Protein AF-A0A369QRU0-F1 (afdb_monomer_lite)

Foldseek 3Di:
DDDDDDDDDPPPPDPPPPVPQFQWKFFDDWQFFWFAAPDPPGDGPGGDGRPFTKGFPACPDQFWTWIAGPNDTTITGPVGIGSDNDPPVPPPDDPPPPPDDDDDD

pLDDT: mean 78.75, std 21.4, range [36.41, 98.5]

Organism: NCBI:txid2072847

Structure (mmCIF, N/CA/C/O backbone):
data_AF-A0A369QRU0-F1
#
_entry.id   AF-A0A369QRU0-F1
#
loop_
_atom_site.group_PDB
_atom_site.id
_atom_site.type_symbol
_atom_site.label_atom_id
_atom_site.label_alt_id
_atom_site.label_comp_id
_atom_site.label_asym_id
_atom_site.label_entity_id
_atom_site.label_seq_id
_atom_site.pdbx_PDB_ins_code
_atom_site.Cartn_x
_atom_site.Cartn_y
_atom_site.Cartn_z
_atom_site.occupancy
_atom_site.B_iso_or_equiv
_atom_site.auth_seq_id
_atom_site.auth_comp_id
_atom_site.auth_asym_id
_atom_site.auth_atom_id
_atom_site.pdbx_PDB_model_num
ATOM 1 N N . MET A 1 1 ? 4.610 -10.131 60.311 1.00 51.78 1 MET A N 1
ATOM 2 C CA . MET A 1 1 ? 5.034 -9.927 58.905 1.00 51.78 1 MET A CA 1
ATOM 3 C C . MET A 1 1 ? 3.894 -10.297 57.962 1.00 51.78 1 MET A C 1
ATOM 5 O O . MET A 1 1 ? 3.776 -11.461 57.613 1.00 51.78 1 MET A O 1
ATOM 9 N N . LYS A 1 2 ? 3.025 -9.346 57.593 1.00 48.28 2 LYS A N 1
ATOM 10 C CA . LYS A 1 2 ? 2.034 -9.516 56.513 1.00 48.28 2 LYS A CA 1
ATOM 11 C C . LYS A 1 2 ? 1.852 -8.154 55.843 1.00 48.28 2 LYS A C 1
ATOM 13 O O . LYS A 1 2 ? 1.149 -7.300 56.366 1.00 48.28 2 LYS A O 1
ATOM 18 N N . LYS A 1 3 ? 2.606 -7.906 54.771 1.00 56.78 3 LYS A N 1
ATOM 19 C CA . LYS A 1 3 ? 2.539 -6.657 54.008 1.00 56.78 3 LYS A CA 1
ATOM 20 C C . LYS A 1 3 ? 1.432 -6.808 52.963 1.00 56.78 3 LYS A C 1
ATOM 22 O O . LYS A 1 3 ? 1.586 -7.587 52.030 1.00 56.78 3 LYS A O 1
ATOM 27 N N . LEU A 1 4 ? 0.329 -6.094 53.152 1.00 60.56 4 LEU A N 1
ATOM 28 C CA . LEU A 1 4 ? -0.694 -5.893 52.131 1.00 60.56 4 LEU A CA 1
ATOM 29 C C . LEU A 1 4 ? -0.219 -4.751 51.230 1.00 60.56 4 LEU A C 1
ATOM 31 O O . LEU A 1 4 ? -0.240 -3.597 51.642 1.00 60.56 4 LEU A O 1
ATOM 35 N N . TRP A 1 5 ? 0.225 -5.074 50.020 1.00 53.78 5 TRP A N 1
ATOM 36 C CA . TRP A 1 5 ? 0.412 -4.085 48.959 1.00 53.78 5 TRP A CA 1
ATOM 37 C C . TRP A 1 5 ? -0.623 -4.379 47.882 1.00 53.78 5 TRP A C 1
ATOM 39 O O . TRP A 1 5 ? -0.386 -5.156 46.962 1.00 53.78 5 TRP A O 1
ATOM 49 N N . ILE A 1 6 ? -1.813 -3.809 48.061 1.00 60.28 6 ILE A N 1
ATOM 50 C CA . ILE A 1 6 ? -2.879 -3.845 47.065 1.00 60.28 6 ILE A CA 1
ATOM 51 C C . ILE A 1 6 ? -2.683 -2.630 46.156 1.00 60.28 6 ILE A C 1
ATOM 53 O O . ILE A 1 6 ? -2.809 -1.488 46.584 1.00 60.28 6 ILE A O 1
ATOM 57 N N . THR A 1 7 ? -2.292 -2.940 44.921 1.00 57.75 7 THR A N 1
ATOM 58 C CA . THR A 1 7 ? -2.601 -2.257 43.655 1.00 57.75 7 THR A CA 1
ATOM 59 C C . THR A 1 7 ? -3.212 -0.857 43.731 1.00 57.75 7 THR A C 1
ATOM 61 O O . THR A 1 7 ? -4.386 -0.705 44.062 1.00 57.75 7 THR A O 1
ATOM 64 N N . ALA A 1 8 ? -2.480 0.134 43.224 1.00 52.75 8 ALA A N 1
ATOM 65 C CA . ALA A 1 8 ? -3.079 1.337 42.664 1.00 52.75 8 ALA A CA 1
ATOM 66 C C . ALA A 1 8 ? -2.181 1.917 41.563 1.00 52.75 8 ALA A C 1
ATOM 68 O O . ALA A 1 8 ? -0.983 2.096 41.756 1.00 52.75 8 ALA A O 1
ATOM 69 N N . LEU A 1 9 ? -2.817 2.258 40.439 1.00 51.50 9 LEU A N 1
ATOM 70 C CA . LEU A 1 9 ? -2.307 3.119 39.371 1.00 51.50 9 LEU A CA 1
ATOM 71 C C . LEU A 1 9 ? -1.293 2.510 38.378 1.00 51.50 9 LEU A C 1
ATOM 73 O O . LEU A 1 9 ? -0.193 3.021 38.184 1.00 51.50 9 LEU A O 1
ATOM 77 N N . ILE A 1 10 ? -1.726 1.516 37.590 1.00 56.34 10 ILE A N 1
ATOM 78 C CA . ILE A 1 10 ? -1.285 1.508 36.184 1.00 56.34 10 ILE A CA 1
ATOM 79 C C . ILE A 1 10 ? -2.045 2.650 35.517 1.00 56.34 10 ILE A C 1
ATOM 81 O O . ILE A 1 10 ? -3.203 2.520 35.124 1.00 56.34 10 ILE A O 1
ATOM 85 N N . ILE A 1 11 ? -1.396 3.809 35.503 1.00 59.00 11 ILE A N 1
ATOM 86 C CA . ILE A 1 11 ? -1.788 4.988 34.744 1.00 59.00 11 ILE A CA 1
ATOM 87 C C . ILE A 1 11 ? -2.086 4.521 33.320 1.00 59.00 11 ILE A C 1
ATOM 89 O O . ILE A 1 11 ? -1.220 3.973 32.639 1.00 59.00 11 ILE A O 1
ATOM 93 N N . ILE A 1 12 ? -3.337 4.719 32.916 1.00 59.50 12 ILE A N 1
ATOM 94 C CA . ILE A 1 12 ? -3.853 4.591 31.559 1.00 59.50 12 ILE A CA 1
ATOM 95 C C . ILE A 1 12 ? -2.870 5.312 30.631 1.00 59.50 12 ILE A C 1
ATOM 97 O O . ILE A 1 12 ? -2.866 6.541 30.550 1.00 59.50 12 ILE A O 1
ATOM 101 N N . GLN A 1 13 ? -1.980 4.569 29.973 1.00 52.97 13 GLN A N 1
ATOM 102 C CA . GLN A 1 13 ? -1.087 5.152 28.982 1.00 52.97 13 GLN A CA 1
ATOM 103 C C . GLN A 1 13 ? -1.922 5.538 27.760 1.00 52.97 13 GLN A C 1
ATOM 105 O O . GLN A 1 13 ? -2.243 4.719 26.905 1.00 52.97 13 GLN A O 1
ATOM 110 N N . THR A 1 14 ? -2.303 6.816 27.732 1.00 59.16 14 THR A N 1
ATOM 111 C CA . THR A 1 14 ? -2.301 7.687 26.551 1.00 59.16 14 THR A CA 1
ATOM 112 C C . THR A 1 14 ? -2.810 7.052 25.259 1.00 59.16 14 THR A C 1
ATOM 114 O O . THR A 1 14 ? -2.059 6.842 24.306 1.00 59.16 14 THR A O 1
ATOM 117 N N . GLY A 1 15 ? -4.123 6.850 25.183 1.00 53.56 15 GLY A N 1
ATOM 118 C CA . GLY A 1 15 ? -4.824 6.682 23.915 1.00 53.56 15 GLY A CA 1
ATOM 119 C C . GLY A 1 15 ? -4.902 8.005 23.155 1.00 53.56 15 GLY A C 1
ATOM 120 O O . GLY A 1 15 ? -5.973 8.589 23.037 1.00 53.56 15 GLY A O 1
ATOM 121 N N . TRP A 1 16 ? -3.781 8.482 22.612 1.00 59.72 16 TRP A N 1
ATOM 122 C CA . TRP A 1 16 ? -3.835 9.387 21.467 1.00 59.72 16 TRP A CA 1
ATOM 123 C C . TRP A 1 16 ? -4.277 8.540 20.276 1.00 59.72 16 TRP A C 1
ATOM 125 O O . TRP A 1 16 ? -3.456 8.065 19.490 1.00 59.72 16 TRP A O 1
ATOM 135 N N . VAL A 1 17 ? -5.585 8.314 20.143 1.00 58.72 17 VAL A N 1
ATOM 136 C CA . VAL A 1 17 ? -6.158 7.859 18.875 1.00 58.72 17 VAL A CA 1
ATOM 137 C C . VAL A 1 17 ? -6.134 9.070 17.951 1.00 58.72 17 VAL A C 1
ATOM 139 O O . VAL A 1 17 ? -7.145 9.713 17.690 1.00 58.72 17 VAL A O 1
ATOM 142 N N . LEU A 1 18 ? -4.939 9.433 17.485 1.00 62.88 18 LEU A N 1
ATOM 143 C CA . LEU A 1 18 ? -4.834 10.274 16.309 1.00 62.88 18 LEU A CA 1
ATOM 144 C C . LEU A 1 18 ? -5.523 9.478 15.206 1.00 62.88 18 LEU A C 1
ATOM 146 O O . LEU A 1 18 ? -5.077 8.380 14.867 1.00 62.88 18 LEU A O 1
ATOM 150 N N . ALA A 1 19 ? -6.635 9.996 14.688 1.00 62.62 19 ALA A N 1
ATOM 151 C CA . ALA A 1 19 ? -7.222 9.511 13.453 1.00 62.62 19 ALA A CA 1
ATOM 152 C C . ALA A 1 19 ? -6.162 9.703 12.360 1.00 62.62 19 ALA A C 1
ATOM 154 O O . ALA A 1 19 ? -6.063 10.768 11.755 1.00 62.62 19 ALA A O 1
ATOM 155 N N . GLN A 1 20 ? -5.281 8.713 12.194 1.00 68.06 20 GLN A N 1
ATOM 156 C CA . GLN A 1 20 ? -4.200 8.770 11.223 1.00 68.06 20 GLN A CA 1
ATOM 157 C C . GLN A 1 20 ? -4.853 8.812 9.845 1.00 68.06 20 GLN A C 1
ATOM 159 O O . GLN A 1 20 ? -5.401 7.816 9.370 1.00 68.06 20 GLN A O 1
ATOM 164 N N . THR A 1 21 ? -4.849 9.99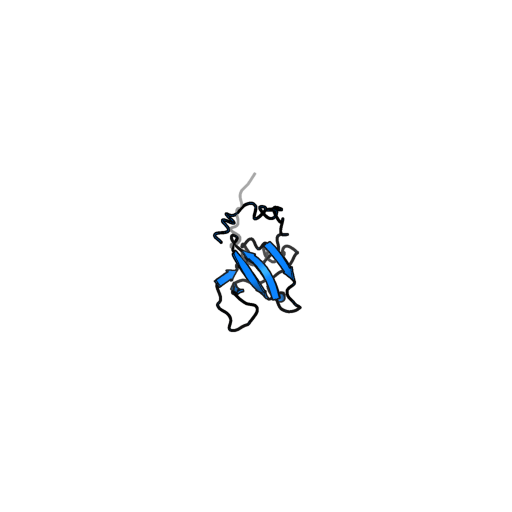3 9.232 1.00 78.25 21 THR A N 1
ATOM 165 C CA . THR A 1 21 ? -5.351 10.191 7.880 1.00 78.25 21 THR A CA 1
ATOM 166 C C . THR A 1 21 ? -4.305 9.649 6.917 1.00 78.25 21 THR A C 1
ATOM 168 O O . THR A 1 21 ? -3.243 10.229 6.698 1.00 78.25 21 THR A O 1
ATOM 171 N N . TYR A 1 22 ? -4.576 8.471 6.365 1.00 88.88 22 TYR A N 1
ATOM 172 C CA . TYR A 1 22 ? -3.706 7.871 5.365 1.00 88.88 22 TYR A CA 1
ATOM 173 C C . TYR A 1 22 ? -4.055 8.419 3.978 1.00 88.88 22 TYR A C 1
ATOM 175 O O . TYR A 1 22 ? -5.229 8.403 3.594 1.00 88.88 22 TYR A O 1
ATOM 183 N N . PRO A 1 23 ? -3.070 8.883 3.191 1.00 92.19 23 PRO A N 1
ATOM 184 C CA . PRO A 1 23 ? -3.334 9.336 1.836 1.00 92.19 23 PRO A CA 1
ATOM 185 C C . PRO A 1 23 ? -3.847 8.178 0.976 1.00 92.19 23 PRO A C 1
ATOM 187 O O . PRO A 1 23 ? -3.323 7.062 1.029 1.00 92.19 23 PRO A O 1
ATOM 190 N N . THR A 1 24 ? -4.851 8.461 0.149 1.00 93.81 24 THR A N 1
ATOM 191 C CA . THR A 1 24 ? -5.353 7.494 -0.833 1.00 93.81 24 THR A CA 1
ATOM 192 C C . THR A 1 24 ? -4.338 7.326 -1.963 1.00 93.81 24 THR A C 1
ATOM 194 O O . THR A 1 24 ? -3.803 8.304 -2.491 1.00 93.81 24 THR A O 1
ATOM 197 N N . ILE A 1 25 ? -4.066 6.077 -2.326 1.00 95.12 25 ILE A N 1
ATOM 198 C CA . ILE A 1 25 ? -3.275 5.681 -3.491 1.00 95.12 25 ILE A CA 1
ATOM 199 C C . ILE A 1 25 ? -4.129 4.793 -4.395 1.00 95.12 25 ILE A C 1
ATOM 201 O O . ILE A 1 25 ? -5.118 4.210 -3.962 1.00 95.12 25 ILE A O 1
ATOM 205 N N . TYR A 1 26 ? -3.735 4.686 -5.656 1.00 95.31 26 TYR A N 1
ATOM 206 C CA . TYR A 1 26 ? -4.481 3.970 -6.681 1.00 95.31 26 TYR A CA 1
ATOM 207 C C . TYR A 1 26 ? -3.738 2.716 -7.111 1.00 95.31 26 TYR A C 1
ATOM 209 O O . TYR A 1 26 ? -2.504 2.705 -7.196 1.00 95.31 26 TYR A O 1
ATOM 217 N N . VAL A 1 27 ? -4.501 1.677 -7.424 1.00 95.44 27 VAL A N 1
ATOM 218 C CA . VAL A 1 27 ? -3.991 0.451 -8.031 1.00 95.44 27 VAL A CA 1
ATOM 219 C C . VAL A 1 27 ? -3.655 0.725 -9.501 1.00 95.44 27 VAL A C 1
ATOM 221 O O . VAL A 1 27 ? -4.374 1.441 -10.198 1.00 95.44 27 VAL A O 1
ATOM 224 N N . ARG A 1 28 ? -2.513 0.210 -9.964 1.00 93.75 28 ARG A N 1
ATOM 225 C CA . ARG A 1 28 ? -2.019 0.383 -11.338 1.00 93.75 28 ARG A CA 1
ATOM 226 C C . ARG A 1 2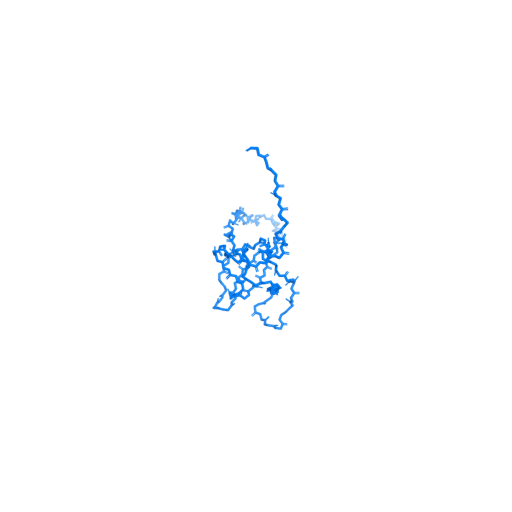8 ? -2.424 -0.771 -12.256 1.00 93.75 28 ARG A C 1
ATOM 228 O O . ARG A 1 28 ? -2.681 -0.527 -13.428 1.00 93.75 28 ARG A O 1
ATOM 235 N N . HIS A 1 29 ? -2.464 -1.993 -11.733 1.00 91.31 29 HIS A N 1
ATOM 236 C CA . HIS A 1 29 ? -2.763 -3.204 -12.497 1.00 91.31 29 HIS A CA 1
ATOM 237 C C . HIS A 1 29 ? -3.885 -3.980 -11.818 1.00 91.31 29 HIS A C 1
ATOM 239 O O . HIS A 1 29 ? -3.895 -4.094 -10.593 1.00 91.31 29 HIS A O 1
ATOM 245 N N . GLU A 1 30 ? -4.806 -4.522 -12.612 1.00 91.56 30 GLU A N 1
ATOM 246 C CA . GLU A 1 30 ? -5.831 -5.432 -12.104 1.00 91.56 30 GLU A CA 1
ATOM 247 C C . GLU A 1 30 ? -5.198 -6.662 -11.452 1.00 91.56 30 GLU A C 1
ATOM 249 O O . GLU A 1 30 ? -4.113 -7.110 -11.835 1.00 91.56 30 GLU A O 1
ATOM 254 N N . ASN A 1 31 ? -5.896 -7.213 -10.461 1.00 95.00 31 ASN A N 1
ATOM 255 C CA . ASN A 1 31 ? -5.472 -8.387 -9.703 1.00 95.00 31 ASN A CA 1
ATOM 256 C C . ASN A 1 31 ? -4.129 -8.209 -8.970 1.00 95.00 31 ASN A C 1
ATOM 258 O O . ASN A 1 31 ? -3.377 -9.168 -8.770 1.00 95.00 31 ASN A O 1
ATOM 262 N N . ALA A 1 32 ? -3.823 -6.985 -8.532 1.00 96.38 32 ALA A N 1
ATOM 263 C CA . ALA A 1 32 ? -2.659 -6.728 -7.695 1.00 96.38 32 ALA A CA 1
ATOM 264 C C . ALA A 1 32 ? -2.807 -7.441 -6.342 1.00 96.38 32 ALA A C 1
ATOM 266 O O . ALA A 1 32 ? -3.777 -7.242 -5.619 1.00 96.38 32 ALA A O 1
ATOM 267 N N . LYS A 1 33 ? -1.834 -8.272 -5.972 1.00 98.00 33 LYS A N 1
ATOM 268 C CA . LYS A 1 33 ? -1.912 -9.074 -4.745 1.00 98.00 33 LYS A CA 1
ATOM 269 C C . LYS A 1 33 ? -1.733 -8.218 -3.488 1.00 98.00 33 LYS A C 1
ATOM 271 O O . LYS A 1 33 ? -0.781 -7.439 -3.383 1.00 98.00 33 LYS A O 1
ATOM 276 N N . PHE A 1 34 ? -2.628 -8.424 -2.527 1.00 98.06 34 PHE A N 1
ATOM 277 C CA . PHE A 1 34 ? -2.561 -7.898 -1.169 1.00 98.06 34 PHE A CA 1
ATOM 278 C C . PHE A 1 34 ? -2.122 -9.014 -0.224 1.00 98.06 34 PHE A C 1
ATOM 280 O O . PHE A 1 34 ? -2.794 -10.037 -0.109 1.00 98.06 34 PHE A O 1
ATOM 287 N N . TYR A 1 35 ? -0.976 -8.838 0.423 1.00 98.50 35 TYR A N 1
ATOM 288 C CA . TYR A 1 35 ? -0.322 -9.871 1.216 1.00 98.50 35 TYR A CA 1
ATOM 289 C C . TYR A 1 35 ? -0.347 -9.547 2.705 1.00 98.50 35 TYR A C 1
ATOM 291 O O . TYR A 1 35 ? -0.240 -8.388 3.113 1.00 98.50 35 TYR A O 1
ATOM 299 N N . LYS A 1 36 ? -0.354 -10.597 3.524 1.00 97.75 36 LYS A N 1
ATOM 300 C CA . LYS A 1 36 ? -0.213 -10.487 4.983 1.00 97.75 36 LYS A CA 1
ATOM 301 C C . LYS A 1 36 ? 1.201 -10.099 5.423 1.00 97.75 36 LYS A C 1
ATOM 303 O O . LYS A 1 36 ? 1.384 -9.484 6.470 1.00 97.75 36 LYS A O 1
ATOM 308 N N . GLN A 1 37 ? 2.208 -10.448 4.620 1.00 97.75 37 GLN A N 1
ATOM 309 C CA . GLN A 1 37 ? 3.630 -10.195 4.873 1.00 97.75 37 GLN A CA 1
ATOM 310 C C . GLN A 1 37 ? 4.353 -9.792 3.573 1.00 97.75 37 GLN A C 1
ATOM 312 O O . GLN A 1 37 ? 3.899 -10.157 2.489 1.00 97.75 37 GLN A O 1
ATOM 317 N N . PRO A 1 38 ? 5.494 -9.078 3.644 1.00 97.19 38 PRO A N 1
ATOM 318 C CA . PRO A 1 38 ? 6.228 -8.595 2.471 1.00 97.19 38 PRO A CA 1
ATOM 319 C C . PRO A 1 38 ? 7.094 -9.692 1.818 1.00 97.19 38 PRO A C 1
ATOM 321 O O . PRO A 1 38 ? 8.315 -9.554 1.699 1.00 97.19 38 PRO A O 1
ATOM 324 N N . ALA A 1 39 ? 6.476 -10.795 1.393 1.00 96.56 39 ALA A N 1
ATOM 325 C CA . ALA A 1 39 ? 7.147 -11.908 0.725 1.00 96.56 39 ALA A CA 1
ATOM 326 C C . ALA A 1 39 ? 6.260 -12.532 -0.363 1.00 96.56 39 ALA A C 1
ATOM 328 O O . ALA A 1 39 ? 5.056 -12.663 -0.191 1.00 96.56 39 ALA A O 1
ATOM 329 N N . TYR A 1 40 ? 6.859 -12.998 -1.463 1.00 92.31 40 TYR A N 1
ATOM 330 C CA . TYR A 1 40 ? 6.108 -13.592 -2.583 1.00 92.31 40 TYR A CA 1
ATOM 331 C C . TYR A 1 40 ? 5.385 -14.901 -2.240 1.00 92.31 40 TYR A C 1
ATOM 333 O O . TYR A 1 40 ? 4.427 -15.268 -2.912 1.00 92.31 40 TYR A O 1
ATOM 341 N N . ARG A 1 41 ? 5.859 -15.616 -1.214 1.00 95.31 41 ARG A N 1
ATOM 342 C CA . ARG A 1 41 ? 5.240 -16.846 -0.694 1.00 95.31 41 ARG A CA 1
ATOM 343 C C . ARG A 1 41 ? 4.338 -16.587 0.514 1.00 95.31 41 ARG A C 1
ATOM 345 O O . ARG A 1 41 ? 3.875 -17.538 1.132 1.00 95.31 41 ARG A O 1
ATOM 352 N N . ALA A 1 42 ? 4.143 -15.322 0.887 1.00 96.75 42 ALA A N 1
ATOM 353 C CA . ALA A 1 42 ? 3.227 -14.980 1.959 1.00 96.75 42 ALA A CA 1
ATOM 354 C C . ALA A 1 42 ? 1.780 -15.252 1.539 1.00 96.75 42 ALA A C 1
ATOM 356 O O . ALA A 1 42 ? 1.439 -15.246 0.355 1.00 96.75 42 ALA A O 1
ATOM 357 N N . GLU A 1 43 ? 0.929 -15.427 2.543 1.00 97.81 43 GLU A N 1
ATOM 358 C CA . GLU A 1 43 ? -0.518 -15.514 2.387 1.00 97.81 43 GLU A CA 1
ATOM 359 C C . GLU A 1 43 ? -1.055 -14.292 1.621 1.00 97.81 43 GLU A C 1
ATOM 361 O O . GLU A 1 43 ? -0.815 -13.140 2.008 1.00 97.81 43 GLU A O 1
ATOM 366 N N . VAL A 1 44 ? -1.774 -14.559 0.528 1.00 98.12 44 VAL A N 1
ATOM 367 C CA . VAL A 1 44 ? -2.503 -13.547 -0.241 1.00 98.12 44 VAL A CA 1
ATOM 368 C C . VAL A 1 44 ? -3.867 -13.373 0.413 1.00 98.12 44 VAL A C 1
ATOM 370 O O . VAL A 1 44 ? -4.697 -14.273 0.378 1.00 98.12 44 VAL A O 1
ATOM 373 N N . MET A 1 45 ? -4.083 -12.205 1.004 1.00 97.50 45 MET A N 1
ATOM 374 C CA . MET A 1 45 ? -5.338 -11.830 1.654 1.00 97.50 45 MET A CA 1
ATOM 375 C C . MET A 1 45 ? -6.398 -11.376 0.646 1.00 97.50 45 MET A C 1
ATOM 377 O O . MET A 1 45 ? -7.586 -11.405 0.948 1.00 97.50 45 MET A O 1
ATOM 381 N N . GLY A 1 46 ? -5.983 -10.939 -0.546 1.00 96.88 46 GLY A N 1
ATOM 382 C CA . GLY A 1 46 ? -6.909 -10.542 -1.599 1.00 96.88 46 GLY A CA 1
ATOM 383 C C . GLY A 1 46 ? -6.230 -10.093 -2.887 1.00 96.88 46 GLY A C 1
ATOM 384 O O . GLY A 1 46 ? -5.005 -9.963 -2.968 1.00 96.88 46 GLY A O 1
ATOM 385 N N . LEU A 1 47 ? -7.062 -9.848 -3.896 1.00 97.69 47 LEU A N 1
ATOM 386 C CA . LEU A 1 47 ? -6.679 -9.285 -5.185 1.00 97.69 47 LEU A CA 1
ATOM 387 C C . LEU A 1 47 ? -7.339 -7.918 -5.331 1.00 97.69 47 LEU A C 1
ATOM 389 O O . LEU A 1 47 ? -8.558 -7.812 -5.238 1.00 97.69 47 LEU A O 1
ATOM 393 N N . LEU A 1 48 ? -6.524 -6.893 -5.545 1.00 96.56 48 LEU A N 1
ATOM 394 C CA . LEU A 1 48 ? -6.974 -5.518 -5.668 1.00 96.56 48 LEU A CA 1
ATOM 395 C C . LEU A 1 48 ? -7.324 -5.189 -7.116 1.00 96.56 48 LEU A C 1
ATOM 397 O O . LEU A 1 48 ? -6.589 -5.540 -8.047 1.00 96.56 48 LEU A O 1
ATOM 401 N N . GLN A 1 49 ? -8.424 -4.469 -7.279 1.00 95.50 49 GLN A N 1
ATOM 402 C CA . GLN A 1 49 ? -8.920 -3.945 -8.542 1.00 95.50 49 GLN A CA 1
ATOM 403 C C . GLN A 1 49 ? -8.598 -2.457 -8.693 1.00 95.50 49 GLN A C 1
ATOM 405 O O . GLN A 1 49 ? -8.316 -1.748 -7.728 1.00 95.50 49 GLN A O 1
ATOM 410 N N . LEU A 1 50 ? -8.679 -1.949 -9.925 1.00 92.69 50 LEU A N 1
ATOM 411 C CA . LEU A 1 50 ? -8.426 -0.531 -10.227 1.00 92.69 50 LEU A CA 1
ATOM 412 C C . LEU A 1 50 ? -9.386 0.427 -9.503 1.00 92.69 50 LEU A C 1
ATOM 414 O O . LEU A 1 50 ? -9.065 1.601 -9.317 1.00 92.69 50 LEU A O 1
ATOM 418 N N . THR A 1 51 ? -10.563 -0.067 -9.125 1.00 92.00 51 THR A N 1
ATOM 419 C CA . THR A 1 51 ? -11.609 0.678 -8.415 1.00 92.00 51 THR A CA 1
ATOM 420 C C . THR A 1 51 ? -11.436 0.682 -6.901 1.00 92.00 51 THR A C 1
ATOM 422 O O . THR A 1 51 ? -12.134 1.438 -6.225 1.00 92.00 51 THR A O 1
ATOM 425 N N . ASP A 1 52 ? -10.537 -0.141 -6.361 1.00 94.38 52 ASP A N 1
ATOM 426 C CA . ASP A 1 52 ? -10.412 -0.309 -4.920 1.00 94.38 52 ASP A CA 1
ATOM 427 C C . ASP A 1 52 ? -9.773 0.915 -4.270 1.00 94.38 52 ASP A C 1
ATOM 429 O O . ASP A 1 52 ? -8.783 1.479 -4.749 1.00 94.38 52 ASP A O 1
ATOM 433 N N . GLN A 1 53 ? -10.328 1.307 -3.124 1.00 93.19 53 GLN A N 1
ATOM 434 C CA . GLN A 1 53 ? -9.747 2.355 -2.300 1.00 93.19 53 GLN A CA 1
ATOM 435 C C . GLN A 1 53 ? -8.628 1.776 -1.440 1.00 93.19 53 GLN A C 1
ATOM 437 O O . GLN A 1 53 ? -8.858 0.965 -0.541 1.00 93.19 53 GLN A O 1
ATOM 442 N N . VAL A 1 54 ? -7.406 2.237 -1.695 1.00 96.31 54 VAL A N 1
ATOM 443 C CA . VAL A 1 54 ? -6.213 1.802 -0.972 1.00 96.31 54 VAL A CA 1
ATOM 444 C C . VAL A 1 54 ? -5.622 2.990 -0.230 1.00 96.31 54 VAL A C 1
ATOM 446 O O . VAL A 1 54 ? -5.288 4.017 -0.819 1.00 96.31 54 VAL A O 1
ATOM 449 N N . GLN A 1 55 ? -5.458 2.851 1.079 1.00 96.56 55 GLN A N 1
ATOM 450 C CA . GLN A 1 55 ? -4.841 3.868 1.922 1.00 96.56 55 GLN A CA 1
ATOM 451 C C . GLN A 1 55 ? -3.369 3.532 2.147 1.00 96.56 55 GLN A C 1
ATOM 453 O O . GLN A 1 55 ? -3.039 2.436 2.595 1.00 96.56 55 GLN A O 1
ATOM 458 N N . MET A 1 56 ? -2.459 4.458 1.853 1.00 95.81 56 MET A N 1
ATOM 459 C CA . MET A 1 56 ? -1.034 4.244 2.097 1.00 95.81 56 MET A CA 1
ATOM 460 C C . MET A 1 56 ? -0.687 4.566 3.547 1.00 95.81 56 MET A C 1
ATOM 462 O O . MET A 1 56 ? -0.741 5.723 3.952 1.00 95.81 56 MET A O 1
ATOM 466 N N . VAL A 1 57 ? -0.231 3.564 4.296 1.00 95.88 57 VAL A N 1
ATOM 467 C CA . VAL A 1 57 ? 0.298 3.773 5.649 1.00 95.88 57 VAL A CA 1
ATOM 468 C C . VAL A 1 57 ? 1.718 4.328 5.559 1.00 95.88 57 VAL A C 1
ATOM 470 O O . VAL A 1 57 ? 1.987 5.429 6.028 1.00 95.88 57 VAL A O 1
ATOM 473 N N . ARG A 1 58 ? 2.638 3.587 4.922 1.00 95.12 58 ARG A N 1
ATOM 474 C CA . ARG A 1 58 ? 4.022 4.028 4.657 1.00 95.12 58 ARG A CA 1
ATOM 475 C C . ARG A 1 58 ? 4.739 3.124 3.655 1.00 95.12 58 ARG A C 1
ATOM 477 O O . ARG A 1 58 ? 4.309 2.008 3.373 1.00 95.12 58 ARG A O 1
ATOM 484 N N . LYS A 1 59 ? 5.887 3.578 3.146 1.00 96.25 59 LYS A N 1
ATOM 485 C CA . LYS A 1 59 ? 6.847 2.707 2.442 1.00 96.25 59 LYS A CA 1
ATOM 486 C C . LYS A 1 59 ? 7.425 1.691 3.439 1.00 96.25 59 LYS A C 1
ATOM 488 O O . LYS A 1 59 ? 7.811 2.096 4.530 1.00 96.25 59 LYS A O 1
ATOM 493 N N . PHE A 1 60 ? 7.504 0.412 3.058 1.00 96.75 60 PHE A N 1
ATOM 494 C CA . PHE A 1 60 ? 8.269 -0.586 3.817 1.00 96.75 60 PHE A CA 1
ATOM 495 C C . PHE A 1 60 ? 9.710 -0.644 3.304 1.00 96.75 60 PHE A C 1
ATOM 497 O O . PHE A 1 60 ? 10.644 -0.380 4.048 1.00 96.75 60 PHE A O 1
ATOM 504 N N . ASN A 1 61 ? 9.880 -0.904 2.006 1.00 97.00 61 ASN A N 1
ATOM 505 C CA . ASN A 1 61 ? 11.169 -0.866 1.314 1.00 97.00 61 ASN A CA 1
ATOM 506 C C . ASN A 1 61 ? 10.964 -0.523 -0.176 1.00 97.00 61 ASN A C 1
ATOM 508 O O . ASN A 1 61 ? 9.922 0.021 -0.562 1.00 97.00 61 ASN A O 1
ATOM 512 N N . ASP A 1 62 ? 11.958 -0.778 -1.024 1.00 96.69 62 ASP A N 1
ATOM 513 C CA . ASP A 1 62 ? 11.870 -0.475 -2.460 1.00 96.69 62 ASP A CA 1
ATOM 514 C C . ASP A 1 62 ? 10.886 -1.368 -3.216 1.00 96.69 62 ASP A C 1
ATOM 516 O O . ASP A 1 62 ? 10.384 -0.974 -4.266 1.00 96.69 62 ASP A O 1
ATOM 520 N N . ARG A 1 63 ? 10.535 -2.527 -2.655 1.00 97.25 63 ARG A N 1
ATOM 521 C CA . ARG A 1 63 ? 9.597 -3.471 -3.264 1.00 97.25 63 ARG A CA 1
ATOM 522 C C . ARG A 1 63 ? 8.196 -3.388 -2.675 1.00 97.25 63 ARG A C 1
ATOM 524 O O . ARG A 1 63 ? 7.242 -3.588 -3.412 1.00 97.25 63 ARG A O 1
ATOM 531 N N . TRP A 1 64 ? 8.053 -3.057 -1.395 1.00 98.25 64 TRP A N 1
ATOM 532 C CA . TRP A 1 64 ? 6.789 -3.174 -0.668 1.00 98.25 64 TRP A CA 1
ATOM 533 C C . TRP A 1 64 ? 6.310 -1.852 -0.071 1.00 98.25 64 TRP A C 1
ATOM 535 O O . TRP A 1 64 ? 7.087 -1.018 0.413 1.00 98.25 64 TRP A O 1
ATOM 545 N N . VAL A 1 65 ? 4.992 -1.691 -0.054 1.00 98.06 65 VAL A N 1
ATOM 546 C CA . VAL A 1 65 ? 4.281 -0.596 0.606 1.00 98.06 65 VAL A CA 1
ATOM 547 C C . VAL A 1 65 ? 3.315 -1.195 1.619 1.00 98.06 65 VAL A C 1
ATOM 549 O O . VAL A 1 65 ? 2.622 -2.161 1.308 1.00 98.06 65 VAL A O 1
ATOM 552 N N . ILE A 1 66 ? 3.275 -0.612 2.818 1.00 98.06 66 ILE A N 1
ATOM 553 C CA . ILE A 1 66 ? 2.257 -0.932 3.817 1.00 98.06 66 ILE A CA 1
ATOM 554 C C . ILE A 1 66 ? 1.019 -0.117 3.476 1.00 98.06 66 ILE A C 1
ATOM 556 O O . ILE A 1 66 ? 1.080 1.117 3.399 1.00 98.06 66 ILE A O 1
ATOM 560 N N . VAL A 1 67 ? -0.092 -0.809 3.277 1.00 97.62 67 VAL A N 1
ATOM 561 C CA . VAL A 1 67 ? -1.373 -0.210 2.918 1.00 97.62 67 VAL A CA 1
ATOM 562 C C . VAL A 1 67 ? -2.469 -0.682 3.859 1.00 97.62 67 VAL A C 1
ATOM 564 O O . VAL A 1 67 ? -2.292 -1.652 4.595 1.00 97.62 67 VAL A O 1
ATOM 567 N N . LYS A 1 68 ? -3.604 0.006 3.815 1.00 97.12 68 LYS A N 1
ATOM 568 C CA . LYS A 1 68 ? -4.847 -0.379 4.466 1.00 97.12 68 LYS A CA 1
ATOM 569 C C . LYS A 1 68 ? -5.925 -0.517 3.393 1.00 97.12 68 LYS A C 1
ATOM 571 O O . LYS A 1 68 ? -6.137 0.418 2.620 1.00 97.12 68 LYS A O 1
ATOM 576 N N . VAL A 1 69 ? -6.577 -1.672 3.346 1.00 96.12 69 VAL A N 1
ATOM 577 C CA . VAL A 1 69 ? -7.682 -1.979 2.424 1.00 96.12 69 VAL A CA 1
ATOM 578 C C . VAL A 1 69 ? -8.861 -2.419 3.277 1.00 96.12 69 VAL A C 1
ATOM 580 O O . VAL A 1 69 ? -8.706 -3.307 4.111 1.00 96.12 69 VAL A O 1
ATOM 583 N N . ASN A 1 70 ? -10.012 -1.752 3.149 1.00 92.69 70 ASN A N 1
ATOM 584 C CA . ASN A 1 70 ? -11.193 -1.995 3.996 1.00 92.69 70 ASN A CA 1
ATOM 585 C C . ASN A 1 70 ? -10.871 -2.015 5.506 1.00 92.69 70 ASN A C 1
ATOM 587 O O . ASN A 1 70 ? -11.381 -2.833 6.265 1.00 92.69 70 ASN A O 1
ATOM 591 N N . GLY A 1 71 ? -9.956 -1.146 5.949 1.00 92.06 71 GLY A N 1
ATOM 592 C CA . GLY A 1 71 ? -9.518 -1.082 7.347 1.00 92.06 71 GLY A CA 1
ATOM 593 C C . GLY A 1 71 ? -8.505 -2.155 7.773 1.00 92.06 71 GLY A C 1
ATOM 594 O O . GLY A 1 71 ? -7.945 -2.036 8.863 1.00 92.06 71 GLY A O 1
ATOM 595 N N . GLN A 1 72 ? -8.183 -3.135 6.927 1.00 95.44 72 GLN A N 1
ATOM 596 C CA . GLN A 1 72 ? -7.175 -4.155 7.221 1.00 95.44 72 GLN A CA 1
ATOM 597 C C . GLN A 1 72 ? -5.788 -3.739 6.707 1.00 95.44 72 GLN A C 1
ATOM 599 O O . GLN A 1 72 ? -5.657 -3.386 5.532 1.00 95.44 72 GLN A O 1
ATOM 604 N N . PRO A 1 73 ? -4.744 -3.748 7.557 1.00 96.44 73 PRO A N 1
ATOM 605 C CA . PRO A 1 73 ? -3.383 -3.463 7.128 1.00 96.44 73 PRO A CA 1
ATOM 606 C C . PRO A 1 73 ? -2.751 -4.666 6.418 1.00 96.44 73 PRO A C 1
ATOM 608 O O . PRO A 1 73 ? -2.993 -5.813 6.782 1.00 96.44 73 PRO A O 1
ATOM 611 N N . GLY A 1 74 ? -1.877 -4.400 5.453 1.00 97.81 74 GLY A N 1
ATOM 612 C CA . GLY A 1 74 ? -1.078 -5.427 4.790 1.00 97.81 74 GLY A CA 1
ATOM 613 C C . GLY A 1 74 ? -0.103 -4.827 3.785 1.00 97.81 74 GLY A C 1
ATOM 614 O O . GLY A 1 74 ? 0.230 -3.640 3.853 1.00 97.81 74 GLY A O 1
ATOM 615 N N . TYR A 1 75 ? 0.369 -5.651 2.857 1.00 98.44 75 TYR A N 1
ATOM 616 C CA . TYR A 1 75 ? 1.477 -5.325 1.966 1.00 98.44 75 TYR A CA 1
ATOM 617 C C . TYR A 1 75 ? 1.068 -5.447 0.503 1.00 98.44 75 TYR A C 1
ATOM 619 O O . TYR A 1 75 ? 0.435 -6.418 0.099 1.00 98.44 75 TYR A O 1
ATOM 627 N N . VAL A 1 76 ? 1.480 -4.474 -0.307 1.00 98.00 76 VAL A N 1
ATOM 628 C CA . VAL A 1 76 ? 1.339 -4.507 -1.770 1.00 98.00 76 VAL A CA 1
ATOM 629 C C . VAL A 1 76 ? 2.679 -4.157 -2.396 1.00 98.00 76 VAL A C 1
ATOM 631 O O . VAL A 1 76 ? 3.442 -3.343 -1.862 1.00 98.00 76 VAL A O 1
ATOM 634 N N . GLU A 1 77 ? 2.987 -4.772 -3.533 1.00 97.75 77 GLU A N 1
ATOM 635 C CA . GLU A 1 77 ? 4.193 -4.437 -4.280 1.00 97.75 77 GLU A CA 1
ATOM 636 C C . GLU A 1 77 ? 4.113 -3.012 -4.842 1.00 97.75 77 GLU A C 1
ATOM 638 O O . GLU A 1 77 ? 3.119 -2.603 -5.442 1.00 97.75 77 GLU A O 1
ATOM 643 N N . ARG A 1 78 ? 5.188 -2.240 -4.679 1.00 96.56 78 ARG A N 1
ATOM 644 C CA . ARG A 1 78 ? 5.262 -0.822 -5.048 1.00 96.56 78 ARG A CA 1
ATOM 645 C C . ARG A 1 78 ? 4.906 -0.571 -6.513 1.00 96.56 78 ARG A C 1
ATOM 647 O O . ARG A 1 78 ? 4.313 0.460 -6.810 1.00 96.56 78 ARG A O 1
ATOM 654 N N . TRP A 1 79 ? 5.271 -1.476 -7.421 1.00 95.75 79 TRP A N 1
ATOM 655 C CA . TRP A 1 79 ? 5.005 -1.318 -8.855 1.00 95.75 79 TRP A CA 1
ATOM 656 C C . TRP A 1 79 ? 3.515 -1.456 -9.215 1.00 95.75 79 TRP A C 1
ATOM 658 O O . TRP A 1 79 ? 3.103 -0.966 -10.266 1.00 95.75 79 TRP A O 1
ATOM 668 N N . ASN A 1 80 ? 2.703 -2.038 -8.324 1.00 96.06 80 ASN A N 1
ATOM 669 C CA . ASN A 1 80 ? 1.258 -2.191 -8.492 1.00 96.06 80 ASN A CA 1
ATOM 670 C C . ASN A 1 80 ? 0.439 -1.009 -7.977 1.00 96.06 80 ASN A C 1
ATOM 672 O O . ASN A 1 80 ? -0.776 -1.000 -8.155 1.00 96.06 80 ASN A O 1
ATOM 676 N N . VAL A 1 81 ? 1.065 -0.004 -7.361 1.00 95.50 81 VAL A N 1
ATOM 677 C CA . VAL A 1 81 ? 0.359 1.155 -6.808 1.00 95.50 81 VAL A CA 1
ATOM 678 C C . VAL A 1 81 ? 0.985 2.475 -7.240 1.00 95.50 81 VAL A C 1
ATOM 680 O O . VAL A 1 81 ? 2.153 2.570 -7.619 1.00 95.50 81 VAL A O 1
ATOM 683 N N . THR A 1 82 ? 0.190 3.536 -7.206 1.00 94.50 82 THR A N 1
ATOM 684 C CA . THR A 1 82 ? 0.606 4.881 -7.598 1.00 94.50 82 THR A CA 1
ATOM 685 C C . THR A 1 82 ? -0.125 5.935 -6.779 1.00 94.50 82 THR A C 1
ATOM 687 O O . THR A 1 82 ? -1.304 5.807 -6.479 1.00 94.50 82 THR A O 1
ATOM 690 N N . LYS A 1 83 ? 0.561 7.030 -6.441 1.00 90.75 83 LYS A N 1
ATOM 691 C CA . LYS A 1 83 ? -0.080 8.195 -5.803 1.00 90.75 83 LYS A CA 1
ATOM 692 C C . LYS A 1 83 ? -0.931 9.013 -6.782 1.00 90.75 83 LYS A C 1
ATOM 694 O O . LYS A 1 83 ? -1.731 9.838 -6.363 1.00 90.75 83 LYS A O 1
ATOM 699 N N . LYS A 1 84 ? -0.733 8.820 -8.090 1.00 85.81 84 LYS A N 1
ATOM 700 C CA . LYS A 1 84 ? -1.456 9.520 -9.158 1.00 85.81 84 LYS A CA 1
ATOM 701 C C . LYS A 1 84 ? -2.556 8.623 -9.710 1.00 85.81 84 LYS A C 1
ATOM 703 O O . LYS A 1 84 ? -2.279 7.461 -9.998 1.00 85.81 84 LYS A O 1
ATOM 708 N N . LEU A 1 85 ? -3.745 9.180 -9.915 1.00 69.25 85 LEU A N 1
ATOM 709 C CA . LEU A 1 85 ? -4.848 8.513 -10.606 1.00 69.25 85 LEU A CA 1
ATOM 710 C C . LEU A 1 85 ? -4.391 8.153 -12.031 1.00 69.25 85 LEU A C 1
ATOM 712 O O . LEU A 1 85 ? -3.995 9.033 -12.800 1.00 69.25 85 LEU A O 1
ATOM 716 N N . SER A 1 86 ? -4.372 6.862 -12.370 1.00 58.03 86 SER A N 1
ATOM 717 C CA . SER A 1 86 ? -3.994 6.410 -13.714 1.00 58.03 86 SER A CA 1
ATOM 718 C C . SER A 1 86 ? -5.094 6.785 -14.713 1.00 58.03 86 SER A C 1
ATOM 720 O O . SER A 1 86 ? -6.257 6.437 -14.528 1.00 58.03 86 SER A O 1
ATOM 722 N N . ARG A 1 87 ? -4.741 7.473 -15.807 1.00 57.22 87 ARG A N 1
ATOM 723 C CA . ARG A 1 87 ? -5.657 7.849 -16.907 1.00 57.22 87 ARG A CA 1
ATOM 724 C C . ARG A 1 87 ? -6.072 6.668 -17.805 1.00 57.22 87 ARG A C 1
ATOM 726 O O . ARG A 1 87 ? -6.633 6.897 -18.872 1.00 57.22 87 ARG A O 1
ATOM 733 N N . GLN A 1 88 ? -5.814 5.415 -17.425 1.00 55.31 88 GLN A N 1
ATOM 734 C CA . GLN A 1 88 ? -6.080 4.258 -18.296 1.00 55.31 88 GLN A CA 1
ATOM 735 C C . GLN A 1 88 ? -7.574 3.958 -18.546 1.00 55.31 88 GLN A C 1
ATOM 737 O O . GLN A 1 88 ? -7.893 3.153 -19.415 1.00 55.31 88 GLN A O 1
ATOM 742 N N . LYS A 1 89 ? -8.501 4.694 -17.914 1.00 47.62 89 LYS A N 1
ATOM 743 C CA . LYS A 1 89 ? -9.963 4.638 -18.127 1.00 47.62 89 LYS A CA 1
ATOM 744 C C . LYS A 1 89 ? -10.457 5.172 -19.499 1.00 47.62 89 LYS A C 1
ATOM 746 O O . LYS A 1 89 ? -11.569 5.677 -19.587 1.00 47.62 89 LYS A O 1
ATOM 751 N N . ARG A 1 90 ? -9.661 5.132 -20.577 1.00 49.47 90 ARG A N 1
ATOM 752 C CA . ARG A 1 90 ? -10.074 5.632 -21.915 1.00 49.47 90 ARG A CA 1
ATOM 753 C C . ARG A 1 90 ? -9.864 4.666 -23.086 1.00 49.47 90 ARG A C 1
ATOM 755 O O . ARG A 1 90 ? -10.041 5.081 -24.225 1.00 49.47 90 ARG A O 1
ATOM 762 N N . LYS A 1 91 ? -9.501 3.398 -22.859 1.00 42.56 91 LYS A N 1
ATOM 763 C CA . LYS A 1 91 ? -9.220 2.467 -23.975 1.00 42.56 91 LYS A CA 1
ATOM 764 C C . LYS A 1 91 ? -9.848 1.076 -23.845 1.00 42.56 91 LYS A C 1
ATOM 766 O O . LYS A 1 91 ? -9.276 0.107 -24.317 1.00 42.56 91 LYS A O 1
ATOM 771 N N . SER A 1 92 ? -11.022 0.979 -23.223 1.00 47.59 92 SER A N 1
ATOM 772 C CA . SER A 1 9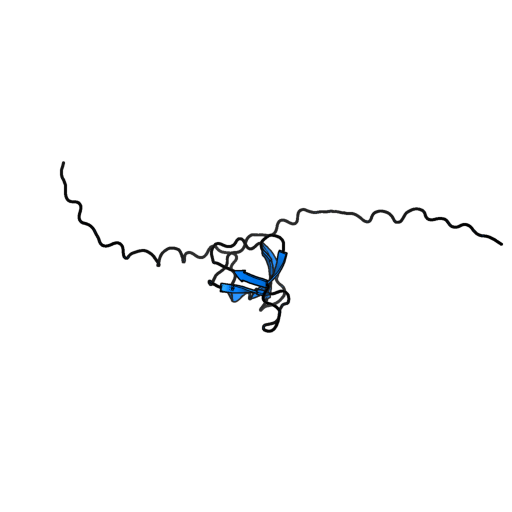2 ? -11.852 -0.232 -23.277 1.00 47.59 92 SER A CA 1
ATOM 773 C C . SER A 1 92 ? -13.330 0.150 -23.163 1.00 47.59 92 SER A C 1
ATOM 775 O O . SER A 1 92 ? -13.903 0.105 -22.084 1.00 47.59 92 SER A O 1
ATOM 777 N N . THR A 1 93 ? -13.875 0.718 -24.247 1.00 47.19 93 THR A N 1
ATOM 778 C CA . THR A 1 93 ? -15.291 0.738 -24.696 1.00 47.19 93 THR A CA 1
ATOM 779 C C . THR A 1 93 ? -15.370 1.751 -25.846 1.00 47.19 93 THR A C 1
ATOM 781 O O . THR A 1 93 ? -15.707 2.914 -25.657 1.00 47.19 93 THR A O 1
ATOM 784 N N . SER A 1 94 ? -14.966 1.334 -27.044 1.00 46.41 94 SER A N 1
ATOM 785 C CA . SER A 1 94 ? -15.281 2.029 -28.302 1.00 46.41 94 SER A CA 1
ATOM 786 C C . SER A 1 94 ? -15.418 0.989 -29.412 1.00 46.41 94 SER A C 1
ATOM 788 O O . SER A 1 94 ? -14.752 1.068 -30.432 1.00 46.4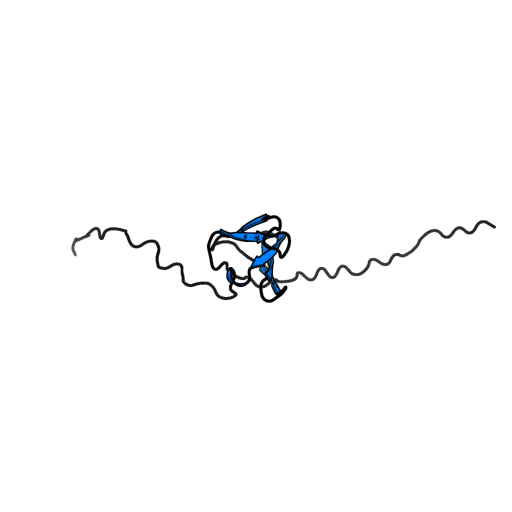1 94 SER A O 1
ATOM 790 N N . ASN A 1 95 ? -16.264 -0.010 -29.171 1.00 52.06 95 ASN A N 1
ATOM 791 C CA . ASN A 1 95 ? -16.845 -0.849 -30.219 1.00 52.06 95 ASN A CA 1
ATOM 792 C C . ASN A 1 95 ? -18.377 -0.765 -30.118 1.00 52.06 95 ASN A C 1
ATOM 794 O O . ASN A 1 95 ? -19.066 -1.778 -30.155 1.00 52.06 95 ASN A O 1
ATOM 798 N N . VAL A 1 96 ? -18.914 0.446 -29.934 1.00 56.72 96 VAL A N 1
ATOM 799 C CA . VAL A 1 96 ? -20.324 0.695 -30.251 1.00 56.72 96 VAL A CA 1
ATOM 800 C C . VAL A 1 96 ? -20.345 1.043 -31.740 1.00 56.72 96 VAL A C 1
ATOM 802 O O . VAL A 1 96 ? -19.696 2.023 -32.115 1.00 56.72 96 VAL A O 1
ATOM 805 N N . PRO A 1 97 ? -20.983 0.239 -32.610 1.00 42.69 97 PRO A N 1
ATOM 806 C CA . PRO A 1 97 ? -21.088 0.580 -34.021 1.00 42.69 97 PRO A CA 1
ATOM 807 C C . PRO A 1 97 ? -21.834 1.910 -34.162 1.00 42.69 97 PRO A C 1
ATOM 809 O O . PRO A 1 97 ? -22.817 2.156 -33.463 1.00 42.69 97 PRO A O 1
ATOM 812 N N . LEU A 1 98 ? -21.339 2.771 -35.053 1.00 47.00 98 LEU A N 1
ATOM 813 C CA . LEU A 1 98 ? -21.983 4.023 -35.437 1.00 47.00 98 LEU A CA 1
ATOM 814 C C . LEU A 1 98 ? -23.347 3.695 -36.055 1.00 47.00 98 LEU A C 1
ATOM 816 O O . LEU A 1 98 ? -23.441 3.408 -37.246 1.00 47.00 98 LEU A O 1
ATOM 820 N N . ILE A 1 99 ? -24.406 3.709 -35.248 1.00 46.81 99 ILE A N 1
ATOM 821 C CA . ILE A 1 99 ? -25.761 3.758 -35.784 1.00 46.81 99 ILE A CA 1
ATOM 822 C C . ILE A 1 99 ? -25.961 5.192 -36.263 1.00 46.81 99 ILE A C 1
ATOM 824 O O . ILE A 1 99 ? -26.057 6.128 -35.470 1.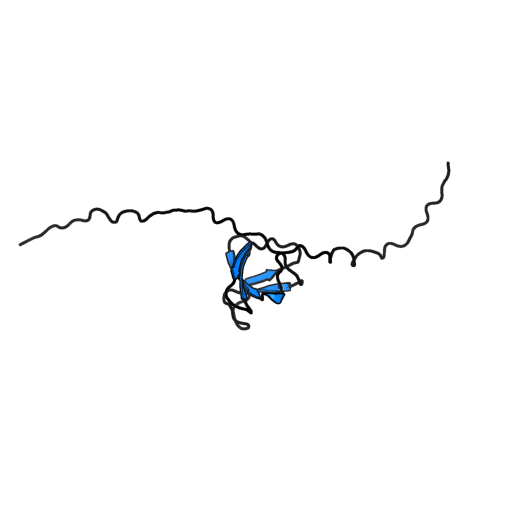00 46.81 99 ILE A O 1
ATOM 828 N N . VAL A 1 100 ? -25.950 5.336 -37.585 1.00 54.62 100 VAL A N 1
ATOM 829 C CA . VAL A 1 100 ? -26.420 6.507 -38.321 1.00 54.62 100 VAL A CA 1
ATOM 830 C C . VAL A 1 100 ? -27.813 6.866 -37.806 1.00 54.62 100 VAL A C 1
ATOM 832 O O . VAL A 1 100 ? -28.738 6.066 -37.923 1.00 54.62 100 VAL A O 1
ATOM 835 N N . VAL A 1 101 ? -27.974 8.067 -37.254 1.00 44.88 101 VAL A N 1
ATOM 836 C CA . VAL A 1 101 ? -29.293 8.692 -37.112 1.00 44.88 101 VAL A CA 1
ATOM 837 C C . VAL A 1 101 ? -29.269 9.974 -37.923 1.00 44.88 101 VAL A C 1
ATOM 839 O O . VAL A 1 101 ? -28.919 11.051 -37.451 1.00 44.88 101 VAL A O 1
ATOM 842 N N . GLU A 1 102 ? -29.617 9.809 -39.191 1.00 43.38 102 GLU A N 1
ATOM 843 C CA . GLU A 1 102 ? -30.189 10.859 -40.010 1.00 43.38 102 GLU A CA 1
AT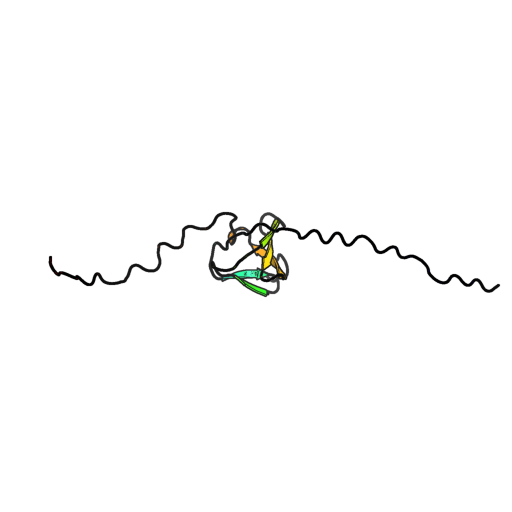OM 844 C C . GLU A 1 102 ? -31.626 11.105 -39.532 1.00 43.38 102 GLU A C 1
ATOM 846 O O . GLU A 1 102 ? -32.440 10.181 -39.540 1.00 43.38 102 GLU A O 1
ATOM 851 N N . LYS A 1 103 ? -31.933 12.334 -39.099 1.00 36.41 103 LYS A N 1
ATOM 852 C CA . LYS A 1 103 ? -33.192 13.027 -39.420 1.00 36.41 103 LYS A CA 1
ATOM 853 C C . LYS A 1 103 ? -33.192 14.481 -38.930 1.00 36.41 103 LYS A C 1
ATOM 855 O O . LYS A 1 103 ? -33.171 14.744 -37.736 1.00 36.41 103 LYS A O 1
ATOM 860 N N . GLN A 1 104 ? -33.241 15.363 -39.926 1.00 38.03 104 GLN A N 1
ATOM 861 C CA . GLN A 1 104 ? -34.099 16.544 -40.095 1.00 38.03 104 GLN A CA 1
ATOM 862 C C . GLN A 1 104 ? -34.384 17.473 -38.905 1.00 38.03 104 GLN A C 1
ATOM 864 O O . GLN A 1 104 ? -35.106 17.111 -37.979 1.00 38.03 104 GLN A O 1
ATOM 869 N N . ASN A 1 105 ? -33.971 18.733 -39.070 1.00 39.28 105 ASN A N 1
ATOM 870 C CA . ASN A 1 105 ? -34.891 19.873 -39.167 1.00 39.28 105 ASN A CA 1
ATOM 871 C C . ASN A 1 105 ? -34.242 20.972 -40.016 1.00 39.28 105 ASN A C 1
ATOM 873 O O . ASN A 1 105 ? -33.072 21.301 -39.714 1.00 39.28 105 ASN A O 1
#

Secondary structure (DSSP, 8-state):
---------------------PPEEEESSTTEEEESSSSTTS-EEEEE-TT--EEEEEE-SSSEEEEEETTEEEEEEGGGEESSPPTTTTSS-------------

Radius of gyration: 24.83 Å; chains: 1; bounding box: 47×37×99 Å

Sequence (105 aa):
MKKLWITALIIIQTGWVLAQTYPTIYVRHENAKFYKQPAYRAEVMGLLQLTDQVQMVRKFNDRWVIVKVNGQPGYVERWNVTKKLSRQKRKSTSNVPLIVVEKQN